Protein AF-A0AAX2QMN3-F1 (afdb_monomer)

Foldseek 3Di:
DDPVDDPVVVVVDDPVVVVVSVVVSVVVVLVVQLVVLVVVLVVCCPDPNNPPDPVVRDDSCVVSDDPPPVPPPPPDVVVVVVVVVVVVVVVD

Radius of gyration: 24.37 Å; Cα contacts (8 Å, |Δi|>4): 18; chains: 1; bounding box: 48×48×58 Å

Structure (mmCIF, N/CA/C/O backbone):
data_AF-A0AAX2QMN3-F1
#
_entry.id   AF-A0AAX2QMN3-F1
#
loop_
_atom_site.group_PDB
_atom_site.id
_atom_site.type_symbol
_atom_site.label_atom_id
_atom_site.label_alt_id
_atom_site.label_comp_id
_atom_site.label_asym_id
_atom_site.label_entity_id
_atom_site.label_seq_id
_atom_site.pdbx_PDB_ins_code
_atom_site.Cartn_x
_atom_site.Cartn_y
_atom_site.Cartn_z
_atom_site.occupancy
_atom_site.B_iso_or_equiv
_atom_site.auth_seq_id
_atom_site.auth_comp_id
_atom_site.auth_asym_id
_atom_site.auth_atom_id
_atom_site.pdbx_PDB_model_num
ATOM 1 N N . MET A 1 1 ? -11.406 -17.555 12.651 1.00 44.28 1 MET A N 1
ATOM 2 C CA . MET A 1 1 ? -11.352 -16.333 13.479 1.00 44.28 1 MET A CA 1
ATOM 3 C C . MET A 1 1 ? -9.899 -15.920 13.482 1.00 44.28 1 MET A C 1
ATOM 5 O O . MET A 1 1 ? -9.158 -16.688 14.050 1.00 44.28 1 MET A O 1
ATOM 9 N N . GLU A 1 2 ? -9.470 -14.860 12.783 1.00 51.34 2 GLU A N 1
ATOM 10 C CA . GLU A 1 2 ? -8.133 -14.267 13.003 1.00 51.34 2 GLU A CA 1
ATOM 11 C C . GLU A 1 2 ? -7.920 -13.000 12.155 1.00 51.34 2 GLU A C 1
ATOM 13 O O . GLU A 1 2 ? -7.246 -12.981 11.133 1.00 51.34 2 GLU A O 1
ATOM 18 N N . LEU A 1 3 ? -8.511 -11.895 12.611 1.00 56.34 3 LEU A N 1
ATOM 19 C CA . LEU A 1 3 ? -7.955 -10.556 12.369 1.00 56.34 3 LEU A CA 1
ATOM 20 C C . LEU A 1 3 ? -6.984 -10.157 13.505 1.00 56.34 3 LEU A C 1
ATOM 22 O O . LEU A 1 3 ? -6.643 -8.987 13.639 1.00 56.34 3 LEU A O 1
ATOM 26 N N . GLY A 1 4 ? -6.577 -11.110 14.359 1.00 61.22 4 GLY A N 1
ATOM 27 C CA . GLY A 1 4 ? -5.815 -10.845 15.587 1.00 61.22 4 GLY A CA 1
ATOM 28 C C . GLY A 1 4 ? -6.594 -10.048 16.641 1.00 61.22 4 GLY A C 1
ATOM 29 O O . GLY A 1 4 ? -5.992 -9.442 17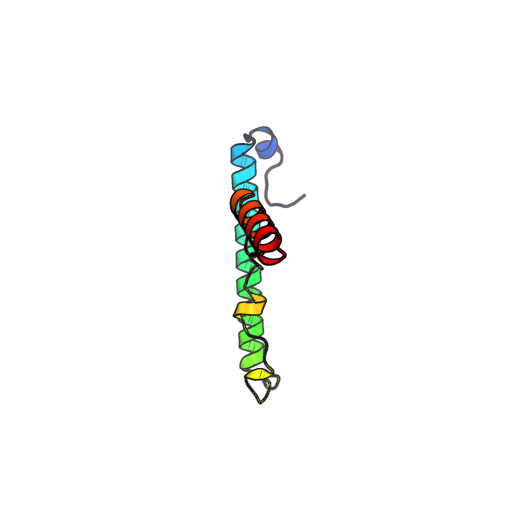.523 1.00 61.22 4 GLY A O 1
ATOM 30 N N . LEU A 1 5 ? -7.924 -9.998 16.528 1.00 63.09 5 LEU A N 1
ATOM 31 C CA . LEU A 1 5 ? -8.789 -9.276 17.454 1.00 63.09 5 LEU A CA 1
ATOM 32 C C . LEU A 1 5 ? -9.353 -10.245 18.488 1.00 63.09 5 LEU A C 1
ATOM 34 O O . LEU A 1 5 ? -9.994 -11.231 18.128 1.00 63.09 5 LEU A O 1
ATOM 38 N N . ASP A 1 6 ? -9.115 -9.928 19.757 1.00 72.81 6 ASP A N 1
ATOM 39 C CA . ASP A 1 6 ? -9.748 -10.583 20.896 1.00 72.81 6 ASP A CA 1
ATOM 40 C C . ASP A 1 6 ? -11.286 -10.434 20.798 1.00 72.81 6 ASP A C 1
ATOM 42 O O . ASP A 1 6 ? -11.786 -9.300 20.747 1.00 72.81 6 ASP A O 1
ATOM 46 N N . PRO A 1 7 ? -12.048 -11.545 20.745 1.00 71.88 7 PRO A N 1
ATOM 47 C CA . PRO A 1 7 ? -13.506 -11.521 20.659 1.00 71.88 7 PRO A CA 1
ATOM 48 C C . PRO A 1 7 ? -14.179 -10.776 21.814 1.00 71.88 7 PRO A C 1
ATOM 50 O O . PRO A 1 7 ? -15.216 -10.146 21.607 1.00 71.88 7 PRO A O 1
ATOM 53 N N . GLU A 1 8 ? -13.603 -10.800 23.019 1.00 76.56 8 GLU A N 1
ATOM 54 C CA . GLU A 1 8 ? -14.169 -10.073 24.160 1.00 76.56 8 GLU A CA 1
ATOM 55 C C . GLU A 1 8 ? -13.961 -8.566 24.039 1.00 76.56 8 GLU A C 1
ATOM 57 O O . GLU A 1 8 ? -14.809 -7.769 24.451 1.00 76.56 8 GLU A O 1
ATOM 62 N N . ARG A 1 9 ? -12.847 -8.160 23.424 1.00 74.19 9 ARG A N 1
ATOM 63 C CA . ARG A 1 9 ? -12.543 -6.757 23.157 1.00 74.19 9 ARG A CA 1
ATOM 64 C C . ARG A 1 9 ? -13.518 -6.157 22.153 1.00 74.19 9 ARG A C 1
ATOM 66 O O . ARG A 1 9 ? -13.872 -4.994 22.303 1.00 74.19 9 ARG A O 1
ATOM 73 N N . PHE A 1 10 ? -13.994 -6.936 21.178 1.00 69.94 10 PHE A N 1
ATOM 74 C CA . PHE A 1 10 ? -14.954 -6.474 20.171 1.00 69.94 10 PHE A CA 1
ATOM 75 C C . PHE A 1 10 ? -16.225 -5.884 20.798 1.00 69.94 10 PHE A C 1
ATOM 77 O O . PHE A 1 10 ? -16.619 -4.775 20.449 1.00 69.94 10 PHE A O 1
ATOM 84 N N . TRP A 1 11 ? -16.812 -6.568 21.782 1.00 78.88 11 TRP A N 1
ATOM 85 C CA . TRP A 1 11 ? -18.042 -6.118 22.444 1.00 78.88 11 TRP A CA 1
ATOM 86 C C . TRP A 1 11 ? -17.867 -4.867 23.316 1.00 78.88 11 TRP A C 1
ATOM 88 O O . TRP A 1 11 ? -18.857 -4.249 23.697 1.00 78.88 11 TRP A O 1
ATOM 98 N N . ARG A 1 12 ? -16.623 -4.479 23.629 1.00 85.69 12 ARG A N 1
ATOM 99 C CA . ARG A 1 12 ? -16.298 -3.316 24.473 1.00 85.69 12 ARG A CA 1
ATOM 100 C C . ARG A 1 12 ? -15.909 -2.070 23.675 1.00 85.69 12 ARG A C 1
ATOM 102 O O . ARG A 1 12 ? -15.695 -1.021 24.273 1.00 85.69 12 ARG A O 1
ATOM 109 N N . LEU A 1 13 ? -15.783 -2.177 22.352 1.00 85.94 13 LEU A N 1
ATOM 110 C CA . LEU A 1 13 ? -15.388 -1.060 21.496 1.00 85.94 13 LEU A CA 1
ATOM 111 C C . LEU A 1 13 ? -16.591 -0.211 21.096 1.00 85.94 13 LEU A C 1
ATOM 113 O O . LEU A 1 13 ? -17.671 -0.710 20.785 1.00 85.94 13 LEU A O 1
ATOM 117 N N . THR A 1 14 ? -16.369 1.093 21.001 1.00 91.44 14 THR A N 1
ATOM 118 C CA . THR A 1 14 ? -17.295 1.994 20.318 1.00 91.44 14 THR A CA 1
ATOM 119 C C . THR A 1 14 ? -17.180 1.835 18.800 1.00 91.44 14 THR A C 1
ATOM 121 O O . THR A 1 14 ? -16.130 1.471 18.262 1.00 91.44 14 THR A O 1
ATOM 124 N N . LEU A 1 15 ? -18.237 2.200 18.066 1.00 88.06 15 LEU A N 1
ATOM 125 C CA . LEU A 1 15 ? -18.230 2.198 16.593 1.00 88.06 15 LEU A CA 1
ATOM 126 C C . LEU A 1 15 ? -17.079 3.032 16.004 1.00 88.06 15 LEU A C 1
ATOM 128 O O . LEU A 1 15 ? -16.528 2.699 14.955 1.00 88.06 15 LEU A O 1
ATOM 132 N N . ARG A 1 16 ? -16.690 4.113 16.691 1.00 89.12 16 ARG A N 1
ATOM 133 C CA . ARG A 1 16 ? -15.573 4.970 16.283 1.00 89.12 16 ARG A CA 1
ATOM 134 C C . ARG A 1 16 ? -14.232 4.245 16.400 1.00 89.12 16 ARG A C 1
ATOM 136 O O . ARG A 1 16 ? -13.406 4.355 15.499 1.00 89.12 16 ARG A O 1
ATOM 143 N N . GLU A 1 17 ? -14.016 3.504 17.480 1.00 88.62 17 GLU A N 1
ATOM 144 C CA . GLU A 1 17 ? -12.788 2.729 17.676 1.00 88.62 17 GLU A CA 1
ATOM 145 C C . GLU A 1 17 ? -12.716 1.543 16.716 1.00 88.62 17 GLU A C 1
ATOM 147 O O . GLU A 1 17 ? -11.668 1.315 16.115 1.00 88.62 17 GLU A O 1
ATOM 152 N N . MET A 1 18 ? -13.837 0.846 16.491 1.00 87.50 18 MET A N 1
ATOM 153 C CA . MET A 1 18 ? -13.914 -0.204 15.469 1.00 87.50 18 MET A CA 1
ATOM 154 C C . MET A 1 18 ? -13.530 0.334 14.091 1.00 87.50 18 MET A C 1
ATOM 156 O O . MET A 1 18 ? -12.728 -0.286 13.392 1.00 87.50 18 MET A O 1
ATOM 160 N N . LYS A 1 19 ? -14.045 1.514 13.722 1.00 89.38 19 LYS A N 1
ATOM 161 C CA . LYS A 1 19 ? -13.671 2.182 12.474 1.00 89.38 19 LYS A CA 1
ATOM 162 C C . LYS A 1 19 ? -12.160 2.404 12.394 1.00 89.38 19 LYS A C 1
ATOM 164 O O . LYS A 1 19 ? -11.560 2.030 11.395 1.00 89.38 19 LYS A O 1
ATOM 169 N N . PHE A 1 20 ? -11.535 2.953 13.436 1.00 92.25 20 PHE A N 1
ATOM 170 C CA . PHE A 1 20 ? -10.086 3.182 13.430 1.00 92.25 20 PHE A CA 1
ATOM 171 C C . PHE A 1 20 ? -9.273 1.892 13.296 1.00 92.25 20 PHE A C 1
ATOM 173 O O . PHE A 1 20 ? -8.264 1.878 12.592 1.00 92.25 20 PHE A O 1
ATOM 180 N N . ILE A 1 21 ? -9.712 0.805 13.932 1.00 88.75 21 ILE A N 1
ATOM 181 C CA . ILE A 1 21 ? -9.058 -0.503 13.812 1.00 88.75 21 ILE A CA 1
ATOM 182 C C . ILE A 1 21 ? -9.156 -1.021 12.377 1.00 88.75 21 ILE A C 1
ATOM 184 O O . ILE A 1 21 ? -8.146 -1.434 11.807 1.00 88.75 21 ILE A O 1
ATOM 188 N N . ILE A 1 22 ? -10.350 -0.975 11.780 1.00 88.50 22 ILE A N 1
ATOM 189 C CA . ILE A 1 22 ? -10.568 -1.416 10.397 1.00 88.50 22 ILE A CA 1
ATOM 190 C C . ILE A 1 22 ? -9.754 -0.549 9.432 1.00 88.50 22 ILE A C 1
ATOM 192 O O . ILE A 1 22 ? -9.033 -1.091 8.596 1.00 88.50 22 ILE A O 1
ATOM 196 N N . ASP A 1 23 ? -9.802 0.775 9.580 1.00 90.69 23 ASP A N 1
ATOM 197 C CA . ASP A 1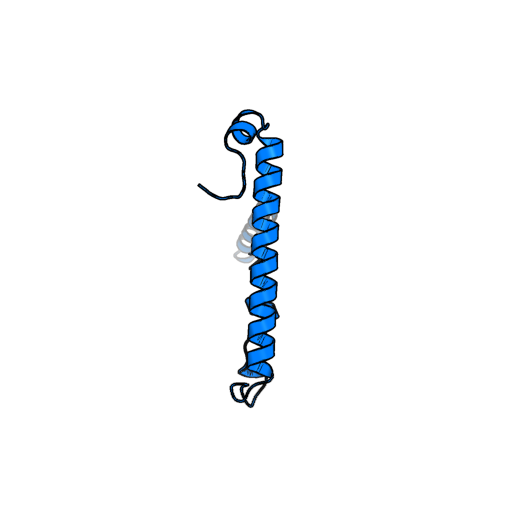 23 ? -9.038 1.714 8.754 1.00 90.69 23 ASP A CA 1
ATOM 198 C C . ASP A 1 23 ? -7.530 1.432 8.857 1.00 90.69 23 ASP A C 1
ATOM 200 O O . ASP A 1 23 ? -6.829 1.389 7.843 1.00 90.69 23 ASP A O 1
ATOM 204 N N . GLY A 1 24 ? -7.033 1.159 10.067 1.00 92.56 24 GLY A N 1
ATOM 205 C CA . GLY A 1 24 ? -5.647 0.765 10.311 1.00 92.56 24 GLY A CA 1
ATOM 206 C C . GLY A 1 24 ? -5.277 -0.566 9.650 1.00 92.56 24 GLY A C 1
ATOM 207 O O . GLY A 1 24 ? -4.237 -0.663 8.996 1.00 92.56 24 GLY A O 1
ATOM 208 N N . ALA A 1 25 ? -6.136 -1.584 9.758 1.00 90.94 25 ALA A N 1
ATOM 209 C CA . ALA A 1 25 ? -5.925 -2.885 9.125 1.00 90.94 25 ALA A CA 1
ATOM 210 C C . ALA A 1 25 ? -5.909 -2.774 7.592 1.00 90.94 25 ALA A C 1
ATOM 212 O O . ALA A 1 25 ? -5.015 -3.310 6.934 1.00 90.94 25 ALA A O 1
ATOM 213 N N . VAL A 1 26 ? -6.841 -2.011 7.019 1.00 91.94 26 VAL A N 1
ATOM 214 C CA . VAL A 1 26 ? -6.889 -1.727 5.579 1.00 91.94 26 VAL A CA 1
ATOM 215 C C . VAL A 1 26 ? -5.638 -0.971 5.135 1.00 91.94 26 VAL A C 1
ATOM 217 O O . VAL A 1 26 ? -5.036 -1.330 4.121 1.00 91.94 26 VAL A O 1
ATOM 220 N N . ALA A 1 27 ? -5.205 0.045 5.885 1.00 90.81 27 ALA A N 1
ATOM 221 C CA . ALA A 1 27 ? -3.989 0.794 5.580 1.00 90.81 27 ALA A CA 1
ATOM 222 C C . ALA A 1 27 ? -2.742 -0.104 5.605 1.00 90.81 27 ALA A C 1
ATOM 224 O O . ALA A 1 27 ? -1.908 -0.022 4.698 1.00 90.81 27 ALA A O 1
ATOM 225 N N . LYS A 1 28 ? -2.644 -1.008 6.588 1.00 91.88 28 LYS A N 1
ATOM 226 C CA . LYS A 1 28 ? -1.569 -2.004 6.675 1.00 91.88 28 LYS A CA 1
ATOM 227 C C . LYS A 1 28 ? -1.55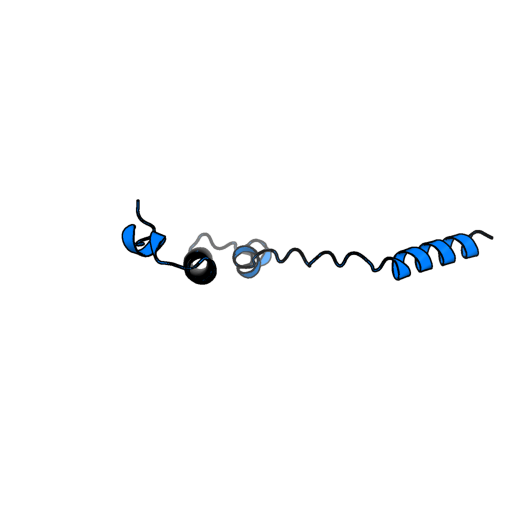9 -2.926 5.452 1.00 91.88 28 LYS A C 1
ATOM 229 O O . LYS A 1 28 ? -0.527 -3.038 4.794 1.00 91.88 28 LYS A O 1
ATOM 234 N N . LEU A 1 29 ? -2.703 -3.510 5.092 1.00 91.00 29 LEU A N 1
ATOM 235 C CA . LEU A 1 29 ? -2.822 -4.386 3.918 1.00 91.00 29 LEU A CA 1
ATOM 236 C C . LEU A 1 29 ? -2.474 -3.656 2.613 1.00 91.00 29 LEU A C 1
ATOM 238 O O . LEU A 1 29 ? -1.775 -4.200 1.756 1.00 91.00 29 LEU A O 1
ATOM 242 N N . LYS A 1 30 ? -2.913 -2.400 2.465 1.00 90.75 30 LYS A N 1
ATOM 243 C CA . LYS A 1 30 ? -2.546 -1.553 1.322 1.00 90.75 30 LYS A CA 1
ATOM 244 C C . LYS A 1 30 ? -1.038 -1.333 1.249 1.00 90.75 30 LYS A C 1
ATOM 246 O O . LYS A 1 30 ? -0.470 -1.445 0.163 1.00 90.75 30 LYS A O 1
ATOM 251 N N . ARG A 1 31 ? -0.386 -1.044 2.380 1.00 92.88 31 ARG A N 1
ATOM 252 C CA . ARG A 1 31 ? 1.070 -0.866 2.448 1.00 92.88 31 ARG A CA 1
ATOM 253 C C . ARG A 1 31 ? 1.805 -2.139 2.027 1.00 92.88 31 ARG A C 1
ATOM 255 O O . ARG A 1 31 ? 2.617 -2.079 1.110 1.00 92.88 31 ARG A O 1
ATOM 262 N N . GLU A 1 32 ? 1.457 -3.284 2.612 1.00 94.00 32 GLU A N 1
ATOM 263 C CA . GLU A 1 32 ? 2.077 -4.580 2.293 1.00 94.00 32 GLU A CA 1
ATOM 264 C C . GLU A 1 32 ? 1.915 -4.947 0.812 1.00 94.00 32 GLU A C 1
ATOM 266 O O . GLU A 1 32 ? 2.856 -5.404 0.162 1.00 94.00 32 GLU A O 1
ATOM 271 N N . ARG A 1 33 ? 0.734 -4.694 0.234 1.00 92.50 33 ARG A N 1
ATOM 272 C CA . ARG A 1 33 ? 0.507 -4.884 -1.203 1.00 92.50 33 ARG A CA 1
ATOM 273 C C . ARG A 1 33 ? 1.443 -4.011 -2.042 1.00 92.50 33 ARG A C 1
ATOM 275 O O . ARG A 1 33 ? 2.016 -4.511 -3.009 1.00 92.50 33 ARG A O 1
ATOM 282 N N . ARG A 1 34 ? 1.605 -2.728 -1.698 1.00 92.12 34 ARG A N 1
ATOM 283 C CA . ARG A 1 34 ? 2.508 -1.813 -2.423 1.00 92.12 34 ARG A CA 1
ATOM 284 C C . ARG A 1 34 ? 3.963 -2.258 -2.323 1.00 92.12 34 ARG A C 1
ATOM 286 O O . ARG A 1 34 ? 4.656 -2.239 -3.336 1.00 92.12 34 ARG A O 1
ATOM 293 N N . GLU A 1 35 ? 4.405 -2.692 -1.146 1.00 94.19 35 GLU A N 1
ATOM 294 C CA . GLU A 1 35 ? 5.756 -3.228 -0.933 1.00 94.19 35 GLU A CA 1
ATOM 295 C C . GLU A 1 35 ? 6.011 -4.448 -1.830 1.00 94.19 35 GLU A C 1
ATOM 297 O O . GLU A 1 35 ? 6.992 -4.471 -2.572 1.00 94.19 35 GLU A O 1
ATOM 302 N N . ARG A 1 36 ? 5.082 -5.415 -1.859 1.00 93.31 36 ARG A N 1
ATOM 303 C CA . ARG A 1 36 ? 5.192 -6.619 -2.706 1.00 93.31 36 ARG A CA 1
ATOM 304 C C . ARG A 1 36 ? 5.219 -6.294 -4.199 1.00 93.31 36 ARG A C 1
ATOM 306 O O . ARG A 1 36 ? 6.045 -6.843 -4.921 1.00 93.31 36 ARG A O 1
ATOM 313 N N . ILE A 1 37 ? 4.348 -5.394 -4.663 1.00 92.00 37 ILE A N 1
ATOM 314 C CA . ILE A 1 37 ? 4.326 -4.946 -6.067 1.00 92.00 37 ILE A CA 1
ATOM 315 C C . ILE A 1 37 ? 5.643 -4.259 -6.429 1.00 92.00 37 ILE A C 1
ATOM 317 O O . ILE A 1 37 ? 6.211 -4.540 -7.479 1.00 92.00 37 ILE A O 1
ATOM 321 N N . THR A 1 38 ? 6.141 -3.384 -5.555 1.00 90.31 38 THR A N 1
ATOM 322 C CA . THR A 1 38 ? 7.406 -2.668 -5.766 1.00 90.31 38 THR A CA 1
ATOM 323 C C . THR A 1 38 ? 8.574 -3.638 -5.860 1.00 90.31 38 THR A C 1
ATOM 325 O O . THR A 1 38 ? 9.403 -3.511 -6.760 1.00 90.31 38 THR A O 1
ATOM 328 N N . LEU A 1 39 ? 8.630 -4.628 -4.968 1.00 92.25 39 LEU A N 1
ATOM 329 C CA . LEU A 1 39 ? 9.653 -5.665 -5.001 1.00 92.25 39 LEU A CA 1
ATOM 330 C C . LEU A 1 39 ? 9.586 -6.453 -6.313 1.00 92.25 39 LEU A C 1
ATOM 332 O O . LEU A 1 39 ? 10.570 -6.488 -7.045 1.00 92.25 39 LEU A O 1
ATOM 336 N N . ALA A 1 40 ? 8.414 -6.999 -6.651 1.00 89.12 40 ALA A N 1
ATOM 337 C CA . ALA A 1 40 ? 8.212 -7.782 -7.869 1.00 89.12 40 ALA A CA 1
ATOM 338 C C . ALA A 1 40 ? 8.567 -6.991 -9.136 1.00 89.12 40 ALA A C 1
ATOM 340 O O . ALA A 1 40 ? 9.216 -7.518 -10.037 1.00 89.12 40 ALA A O 1
ATOM 341 N N . TRP A 1 41 ? 8.191 -5.712 -9.190 1.00 89.44 41 TRP A N 1
ATOM 342 C CA . TRP A 1 41 ? 8.512 -4.829 -10.306 1.00 89.44 41 TRP A CA 1
ATOM 343 C C . TRP A 1 41 ? 10.019 -4.601 -10.450 1.00 89.44 41 TRP A C 1
ATOM 345 O O . TRP A 1 41 ? 10.553 -4.701 -11.553 1.00 89.44 41 TRP A O 1
ATOM 355 N N . ASN A 1 42 ? 10.727 -4.339 -9.346 1.00 87.69 42 ASN A N 1
ATOM 356 C CA . ASN A 1 42 ? 12.182 -4.182 -9.376 1.00 87.69 42 ASN A CA 1
ATOM 357 C C . ASN A 1 42 ? 12.881 -5.489 -9.767 1.00 87.69 42 ASN A C 1
ATOM 359 O O . ASN A 1 42 ? 13.795 -5.463 -10.586 1.00 87.69 42 ASN A O 1
ATOM 363 N N . THR A 1 43 ? 12.423 -6.634 -9.256 1.00 87.06 43 THR A N 1
ATOM 364 C CA . THR A 1 43 ? 12.942 -7.947 -9.659 1.00 87.06 43 THR A CA 1
ATOM 365 C C . THR A 1 43 ? 12.724 -8.197 -11.152 1.00 87.06 43 THR A C 1
ATOM 367 O O . THR A 1 43 ? 13.655 -8.597 -11.846 1.00 87.06 43 THR A O 1
ATOM 370 N N . ALA A 1 44 ? 11.538 -7.901 -11.686 1.00 85.38 44 ALA A N 1
ATOM 371 C CA . ALA A 1 44 ? 11.261 -8.033 -13.116 1.00 85.38 44 ALA A C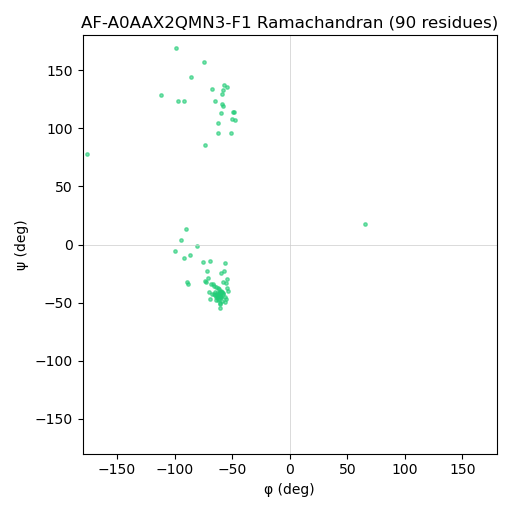A 1
ATOM 372 C C . ALA A 1 44 ? 12.146 -7.107 -13.968 1.00 85.38 44 ALA A C 1
ATOM 374 O O . ALA A 1 44 ? 12.626 -7.517 -15.018 1.00 85.38 44 ALA A O 1
ATOM 375 N N . LYS A 1 45 ? 12.422 -5.885 -13.492 1.00 82.50 45 LYS A N 1
ATOM 376 C CA . LYS A 1 45 ? 13.308 -4.927 -14.171 1.00 82.50 45 LYS A CA 1
ATOM 377 C C . LYS A 1 45 ? 14.778 -5.359 -14.185 1.00 82.50 45 LYS A C 1
ATOM 379 O O . LYS A 1 45 ? 15.497 -5.020 -15.118 1.00 82.50 45 LYS A O 1
ATOM 384 N N . LEU A 1 46 ? 15.240 -6.029 -13.131 1.00 83.19 46 LEU A N 1
ATOM 385 C CA . LEU A 1 46 ? 16.644 -6.425 -12.963 1.00 83.19 46 LEU A CA 1
ATOM 386 C C . LEU A 1 46 ? 16.955 -7.822 -13.520 1.00 83.19 46 LEU A C 1
ATOM 388 O O . LEU A 1 46 ? 18.122 -8.189 -13.620 1.00 83.19 46 LEU A O 1
ATOM 392 N N . THR A 1 47 ? 15.937 -8.609 -13.864 1.00 79.50 47 THR A N 1
ATOM 393 C CA . THR A 1 47 ? 16.096 -9.960 -14.420 1.00 79.50 47 THR A CA 1
ATOM 394 C C . THR A 1 47 ? 15.970 -9.958 -15.945 1.00 79.50 47 THR A C 1
ATOM 396 O O . THR A 1 47 ? 15.543 -8.980 -16.552 1.00 79.50 47 THR A O 1
ATOM 399 N N . VAL A 1 48 ? 16.323 -11.082 -16.581 1.00 60.97 48 VAL A N 1
ATOM 400 C CA . VAL A 1 48 ? 16.297 -11.291 -18.048 1.00 60.97 48 VAL A CA 1
ATOM 401 C C . VAL A 1 48 ? 14.910 -11.043 -18.678 1.00 60.97 48 VAL A C 1
ATOM 403 O O . VAL A 1 48 ? 14.802 -10.851 -19.884 1.00 60.97 48 VAL A O 1
ATOM 406 N N . TYR A 1 49 ? 13.850 -10.998 -17.866 1.00 61.12 49 TYR A N 1
ATOM 407 C CA . TYR A 1 49 ? 12.476 -10.709 -18.286 1.00 61.12 49 TYR A CA 1
ATOM 408 C C . TYR A 1 49 ? 12.173 -9.214 -18.471 1.00 61.12 49 TYR A C 1
ATOM 410 O O . TYR A 1 49 ? 11.050 -8.865 -18.840 1.00 61.12 49 TYR A O 1
ATOM 418 N N . ALA A 1 50 ? 13.138 -8.324 -18.220 1.00 65.19 50 ALA A N 1
ATOM 419 C CA . ALA A 1 50 ? 12.972 -6.903 -18.477 1.00 65.19 50 ALA A CA 1
ATOM 420 C C . ALA A 1 50 ? 12.804 -6.656 -19.990 1.00 65.19 50 ALA A C 1
ATOM 422 O O . ALA A 1 50 ? 13.678 -7.036 -20.775 1.00 65.19 50 ALA A O 1
ATOM 423 N N . PRO A 1 51 ? 11.710 -6.010 -20.436 1.00 67.00 51 PRO A N 1
ATOM 424 C CA . PRO A 1 51 ? 11.536 -5.666 -21.839 1.00 67.00 51 PRO A CA 1
ATOM 425 C C . PRO A 1 51 ? 12.707 -4.810 -22.327 1.00 67.00 51 PRO A C 1
ATOM 427 O O . PRO A 1 51 ? 13.116 -3.867 -21.650 1.00 67.00 51 PRO A O 1
ATOM 430 N N . GLN A 1 52 ? 13.224 -5.097 -23.525 1.00 72.31 52 GLN A N 1
ATOM 431 C CA . GLN A 1 52 ? 14.360 -4.355 -24.094 1.00 72.31 52 GLN A CA 1
ATOM 432 C C . GLN A 1 52 ? 14.065 -2.857 -24.273 1.00 72.31 52 GLN A C 1
ATOM 434 O O . GLN A 1 52 ? 14.979 -2.034 -24.295 1.00 72.31 52 GLN A O 1
ATOM 439 N N . LYS A 1 53 ? 12.784 -2.486 -24.394 1.00 70.38 53 LYS A N 1
ATOM 440 C CA . LYS A 1 53 ? 12.328 -1.100 -24.483 1.00 70.38 53 LYS A CA 1
ATOM 441 C C . LYS A 1 53 ? 11.559 -0.734 -23.222 1.00 70.38 53 LYS A C 1
ATOM 443 O O . LYS A 1 53 ? 10.576 -1.375 -22.866 1.00 70.38 53 LYS A O 1
ATOM 448 N N . SER A 1 54 ? 11.937 0.385 -22.608 1.00 67.94 54 SER A N 1
ATOM 449 C CA . SER A 1 54 ? 11.278 0.924 -21.409 1.00 67.94 54 SER A CA 1
ATOM 450 C C . SER A 1 54 ? 9.778 1.197 -21.585 1.00 67.94 54 SER A C 1
ATOM 452 O O . SER A 1 54 ? 9.049 1.235 -20.599 1.00 67.94 54 SER A O 1
ATOM 454 N N . ARG A 1 55 ? 9.312 1.380 -22.829 1.00 70.25 55 ARG A N 1
ATOM 455 C CA . A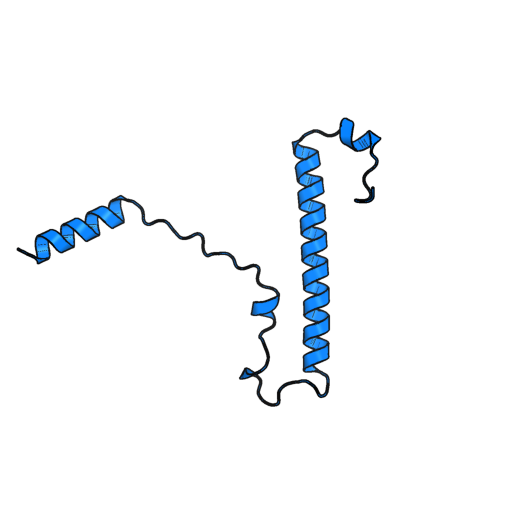RG A 1 55 ? 7.899 1.597 -23.179 1.00 70.25 55 ARG A CA 1
ATOM 456 C C . ARG A 1 55 ? 7.023 0.357 -23.014 1.00 70.25 55 ARG A C 1
ATOM 458 O O . ARG A 1 55 ? 5.841 0.516 -22.731 1.00 70.25 55 ARG A O 1
ATOM 465 N N . ASP A 1 56 ? 7.598 -0.831 -23.165 1.00 73.38 56 ASP A N 1
ATOM 466 C CA . ASP A 1 56 ? 6.866 -2.100 -23.080 1.00 73.38 56 ASP A CA 1
ATOM 467 C C . ASP A 1 56 ? 6.772 -2.593 -21.626 1.00 73.38 56 ASP A C 1
ATOM 469 O O . ASP A 1 56 ? 6.039 -3.530 -21.312 1.00 73.38 56 ASP A O 1
ATOM 473 N N . PHE A 1 57 ? 7.501 -1.941 -20.714 1.00 83.00 57 PHE A N 1
ATOM 474 C CA . PHE A 1 57 ? 7.461 -2.234 -19.293 1.00 83.00 57 PHE A CA 1
ATOM 475 C C . PHE A 1 57 ? 6.422 -1.363 -18.588 1.00 83.00 57 PHE A C 1
ATOM 477 O O . PHE A 1 57 ? 6.465 -0.131 -18.634 1.00 83.00 57 PHE A O 1
ATOM 484 N N . VAL A 1 58 ? 5.479 -2.014 -17.906 1.00 84.12 58 VAL A N 1
ATOM 485 C CA . VAL A 1 58 ? 4.409 -1.334 -17.171 1.00 84.12 58 VAL A CA 1
ATOM 486 C C . VAL A 1 58 ? 5.021 -0.404 -16.128 1.00 84.12 58 VAL A C 1
ATOM 488 O O . VAL A 1 58 ? 5.875 -0.812 -15.345 1.00 84.12 58 VAL A O 1
ATOM 491 N N . LYS A 1 59 ? 4.591 0.860 -16.088 1.00 83.94 59 LYS A N 1
ATOM 492 C CA . LYS A 1 59 ? 5.099 1.827 -15.107 1.00 83.94 59 LYS A CA 1
ATOM 493 C C . LYS A 1 59 ? 4.657 1.434 -13.699 1.00 83.94 59 LYS A C 1
ATOM 495 O O . LYS A 1 59 ? 3.470 1.201 -13.477 1.00 83.94 59 LYS A O 1
ATOM 500 N N . LEU A 1 60 ? 5.577 1.455 -12.736 1.00 83.62 60 LEU A N 1
ATOM 501 C CA . LEU A 1 60 ? 5.277 1.148 -11.333 1.00 83.62 60 LEU A CA 1
ATOM 502 C C . LEU A 1 60 ? 4.127 2.001 -10.774 1.00 83.62 60 LEU A C 1
ATOM 504 O O . LEU A 1 60 ? 3.248 1.488 -10.086 1.00 83.62 60 LEU A O 1
ATOM 508 N N . GLU A 1 61 ? 4.091 3.285 -11.132 1.00 82.44 61 GLU A N 1
ATOM 509 C CA . GLU A 1 61 ? 3.020 4.210 -10.745 1.00 82.44 61 GLU A CA 1
ATOM 510 C C . GLU A 1 61 ? 1.636 3.691 -11.138 1.00 82.44 61 GLU A C 1
ATOM 512 O O . GLU A 1 61 ? 0.702 3.819 -10.360 1.00 82.44 61 GLU A O 1
ATOM 517 N N . SER A 1 62 ? 1.504 3.034 -12.292 1.00 82.62 62 SER A N 1
ATOM 518 C CA . SER A 1 62 ? 0.221 2.482 -12.743 1.00 82.62 62 SER A CA 1
ATOM 519 C C . SER A 1 62 ? -0.234 1.257 -11.938 1.00 82.62 62 SER A C 1
ATOM 521 O O . SER A 1 62 ? -1.426 0.975 -11.876 1.00 82.62 62 SER A O 1
ATOM 523 N N . LEU A 1 63 ? 0.702 0.549 -11.296 1.00 83.56 63 LEU A N 1
ATOM 524 C CA . LEU A 1 63 ? 0.432 -0.629 -10.464 1.00 83.56 63 LEU A CA 1
ATOM 525 C C . LEU A 1 63 ? 0.159 -0.256 -9.000 1.00 83.56 63 LEU A C 1
ATOM 527 O O . LEU A 1 63 ? -0.605 -0.939 -8.314 1.00 83.56 63 LEU A O 1
ATOM 531 N N . ILE A 1 64 ? 0.803 0.810 -8.515 1.00 84.44 64 ILE A N 1
ATOM 532 C CA . ILE A 1 64 ? 0.682 1.299 -7.135 1.00 84.44 64 ILE A CA 1
ATOM 533 C C . ILE A 1 64 ? -0.467 2.292 -6.983 1.00 84.44 64 ILE A C 1
ATOM 5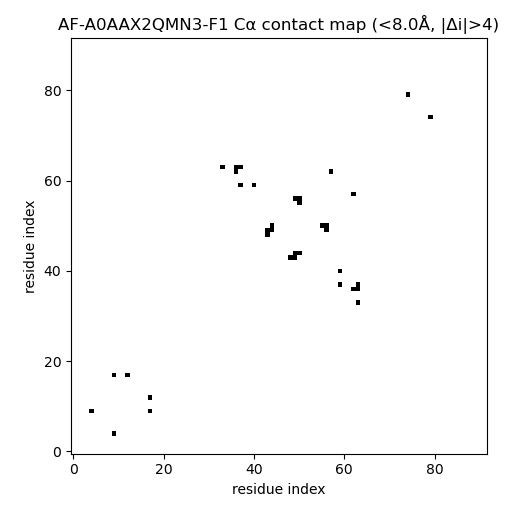35 O O . ILE A 1 64 ? -1.080 2.339 -5.911 1.00 84.44 64 ILE A O 1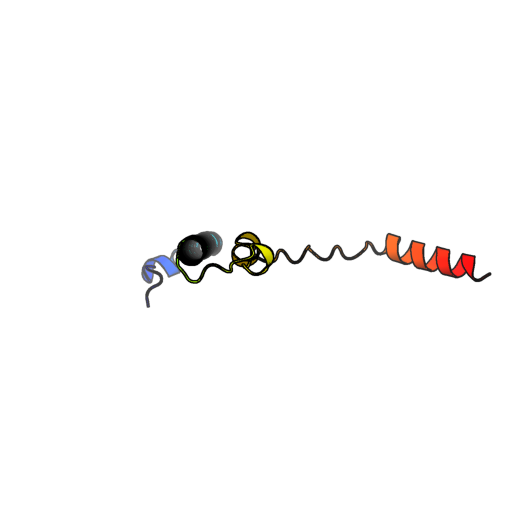
ATOM 539 N N . ALA A 1 65 ? -0.745 3.097 -8.013 1.00 78.31 65 ALA A N 1
ATOM 540 C CA . ALA A 1 65 ? -1.807 4.082 -7.957 1.00 78.31 65 ALA A CA 1
ATOM 541 C C . ALA A 1 65 ? -3.136 3.372 -7.696 1.00 78.31 65 ALA A C 1
ATOM 543 O O . ALA A 1 65 ? -3.666 2.638 -8.529 1.00 78.31 65 ALA A O 1
ATOM 544 N N . GLU A 1 66 ? -3.709 3.631 -6.522 1.00 69.56 66 GLU A N 1
ATOM 545 C CA . GLU A 1 66 ? -5.150 3.528 -6.387 1.00 69.56 66 GLU A CA 1
ATOM 546 C C . GLU A 1 66 ? -5.704 4.497 -7.421 1.00 69.56 66 GLU A C 1
ATOM 548 O O . GLU A 1 66 ? -5.365 5.683 -7.375 1.00 69.56 66 GLU A O 1
ATOM 553 N N . LYS A 1 67 ? -6.485 3.988 -8.384 1.00 61.00 67 LYS A N 1
ATOM 554 C CA . LYS A 1 67 ? -7.330 4.832 -9.224 1.00 61.00 67 LYS A CA 1
ATOM 555 C C . LYS A 1 67 ? -8.120 5.701 -8.251 1.00 61.00 67 LYS A C 1
ATOM 557 O O . LYS A 1 67 ? -9.140 5.286 -7.712 1.00 61.00 67 LYS A O 1
ATOM 562 N N . ARG A 1 68 ? -7.628 6.913 -7.997 1.00 55.28 68 ARG A N 1
ATOM 563 C CA . ARG A 1 68 ? -8.500 8.024 -7.693 1.00 55.28 68 ARG A CA 1
ATOM 564 C C . ARG A 1 68 ? -9.283 8.127 -8.980 1.00 55.28 68 ARG A C 1
ATOM 566 O O . ARG A 1 68 ? -8.772 8.663 -9.959 1.00 55.28 68 ARG A O 1
ATOM 573 N N . GLU A 1 69 ? -10.462 7.512 -9.017 1.00 56.56 69 GLU A N 1
ATOM 574 C CA . GLU A 1 69 ? -11.502 8.069 -9.861 1.00 56.56 69 GLU A CA 1
ATOM 575 C C . GLU A 1 69 ? -11.468 9.545 -9.502 1.00 56.56 69 GLU A C 1
ATOM 577 O O . GLU A 1 69 ? -11.684 9.906 -8.340 1.00 56.56 69 GLU A O 1
ATOM 582 N N . ALA A 1 70 ? -10.950 10.361 -10.427 1.00 59.75 70 ALA A N 1
ATOM 583 C CA . ALA A 1 70 ? -11.009 11.797 -10.280 1.00 59.75 70 ALA A CA 1
ATOM 584 C C . ALA A 1 70 ? -12.466 12.028 -9.933 1.00 59.75 70 ALA A C 1
ATOM 586 O O . ALA A 1 70 ? -13.308 11.595 -10.717 1.00 59.75 70 ALA A O 1
ATOM 587 N N . ALA A 1 71 ? -12.738 12.501 -8.710 1.00 58.44 71 ALA A N 1
ATOM 588 C CA . ALA A 1 71 ? -14.099 12.652 -8.233 1.00 58.44 71 ALA A CA 1
ATOM 589 C C . ALA A 1 71 ? -14.799 13.413 -9.338 1.00 58.44 71 ALA A C 1
ATOM 591 O O . ALA A 1 71 ? -14.403 14.549 -9.603 1.00 58.44 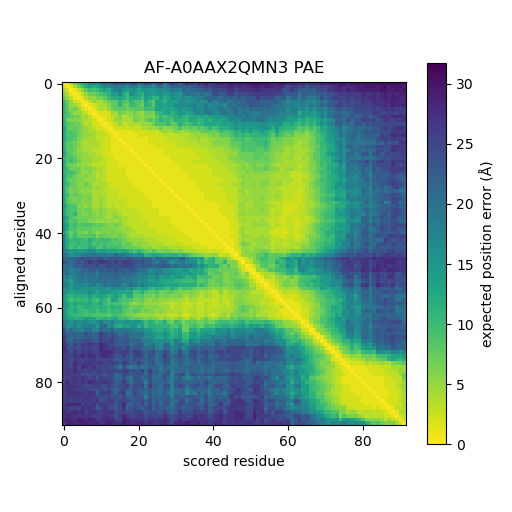71 ALA A O 1
ATOM 592 N N . ASP A 1 72 ? -15.670 12.717 -10.071 1.00 58.72 72 ASP A N 1
ATOM 593 C CA . ASP A 1 72 ? -16.182 13.219 -11.329 1.00 58.72 72 ASP A CA 1
ATOM 594 C C . ASP A 1 72 ? -16.911 14.480 -10.911 1.00 58.72 72 ASP A C 1
ATOM 596 O O . ASP A 1 72 ? -17.883 14.406 -10.147 1.00 58.72 72 ASP A O 1
ATOM 600 N N . ALA A 1 73 ? -16.302 15.633 -11.193 1.00 65.25 73 ALA A N 1
ATOM 601 C CA . ALA A 1 73 ? -16.697 16.884 -10.585 1.00 65.25 73 ALA A CA 1
ATOM 602 C C . ALA A 1 73 ? -18.003 17.223 -11.270 1.00 65.25 73 ALA A C 1
ATOM 604 O O . ALA A 1 73 ? -18.000 17.873 -12.315 1.00 65.25 73 ALA A O 1
ATOM 605 N N . ARG A 1 74 ? -19.105 16.670 -10.740 1.00 70.94 74 ARG A N 1
ATOM 606 C CA . ARG A 1 74 ? -20.437 16.806 -11.309 1.00 70.94 74 ARG A CA 1
ATOM 607 C C . ARG A 1 74 ? -20.600 18.295 -11.553 1.00 70.94 74 ARG A C 1
ATOM 609 O O . ARG A 1 74 ? -20.529 19.058 -10.582 1.00 70.94 74 ARG A O 1
ATOM 616 N N . PRO A 1 75 ? -20.699 18.724 -12.821 1.00 77.75 75 PRO A N 1
ATOM 617 C CA . PRO A 1 75 ? -20.653 20.136 -13.124 1.00 77.75 75 PRO A CA 1
ATOM 618 C C . PRO A 1 75 ? -21.779 20.798 -12.346 1.00 77.75 75 PRO A C 1
ATOM 620 O O . PRO A 1 75 ? -22.904 20.292 -12.309 1.00 77.75 75 PRO A O 1
ATOM 623 N N . HIS A 1 76 ? -21.462 21.900 -11.670 1.00 82.75 76 HIS A N 1
ATOM 624 C CA . HIS A 1 76 ? -22.472 22.628 -10.924 1.00 82.75 76 HIS A CA 1
ATOM 625 C C . HIS A 1 76 ? -23.623 22.967 -11.880 1.00 82.75 76 HIS A C 1
ATOM 627 O O . HIS A 1 76 ? -23.387 23.378 -13.017 1.00 82.75 76 HIS A O 1
ATOM 633 N N . TRP A 1 77 ? -24.870 22.774 -11.450 1.00 84.50 77 TRP A N 1
ATOM 634 C CA . TRP A 1 77 ? -26.044 22.903 -12.323 1.00 84.50 77 TRP A CA 1
ATOM 635 C C . TRP A 1 77 ? -26.104 24.262 -13.042 1.00 84.50 77 TRP A C 1
ATOM 637 O O . TRP A 1 77 ? -26.556 24.335 -14.181 1.00 84.50 77 TRP A O 1
ATOM 647 N N . LYS A 1 78 ? -25.565 25.324 -12.424 1.00 88.44 78 LYS A N 1
ATOM 648 C CA . LYS A 1 78 ? -25.419 26.651 -13.043 1.00 88.44 78 LYS A CA 1
ATOM 649 C C . LYS A 1 78 ? -24.545 26.621 -14.299 1.00 88.44 78 LYS A C 1
ATOM 651 O O . LYS A 1 78 ? -24.884 27.247 -15.295 1.00 88.44 78 LYS A O 1
ATOM 656 N N . THR A 1 79 ? -23.447 25.869 -14.273 1.00 87.06 79 THR A N 1
ATOM 657 C CA . THR A 1 79 ? -22.545 25.684 -15.418 1.00 87.06 79 THR A CA 1
ATOM 658 C C . THR A 1 79 ? -23.237 24.929 -16.551 1.00 87.06 79 THR A C 1
ATOM 660 O O . THR A 1 79 ? -23.016 25.234 -17.721 1.00 87.06 79 THR A O 1
ATOM 663 N N . VAL A 1 80 ? -24.100 23.965 -16.218 1.00 88.00 80 VAL A N 1
ATOM 664 C CA . VAL A 1 80 ? -24.901 23.228 -17.207 1.00 88.00 80 VAL A CA 1
ATOM 665 C C . VAL A 1 80 ? -25.966 24.140 -17.825 1.00 88.00 80 VAL A C 1
ATOM 667 O O . VAL A 1 80 ? -26.068 24.208 -19.047 1.00 88.00 80 VAL A O 1
ATOM 670 N N . LEU A 1 81 ? -26.696 24.903 -17.005 1.00 90.56 81 LEU A N 1
ATOM 671 C CA . LEU A 1 81 ? -27.711 25.851 -17.470 1.00 90.56 81 LEU A CA 1
ATOM 672 C C . LEU A 1 81 ? -27.118 26.923 -18.394 1.00 90.56 81 LEU A C 1
ATOM 674 O O . LEU A 1 81 ? -27.666 27.173 -19.464 1.00 90.56 81 LEU A O 1
ATOM 678 N N . ALA A 1 82 ? -25.975 27.505 -18.021 1.00 90.38 82 ALA A N 1
ATOM 679 C CA . ALA A 1 82 ? -25.296 28.517 -18.828 1.00 90.38 82 ALA A CA 1
ATOM 680 C C . ALA A 1 82 ? -24.901 27.985 -20.217 1.00 90.38 82 ALA A C 1
ATOM 682 O O . ALA A 1 82 ? -25.081 28.676 -21.217 1.00 90.38 82 ALA A O 1
ATOM 683 N N . LYS A 1 83 ? -24.426 26.732 -20.304 1.00 89.44 83 LYS A N 1
ATOM 684 C CA . LYS A 1 83 ? -24.129 26.084 -21.594 1.00 89.44 83 LYS A CA 1
ATOM 685 C C . LYS A 1 83 ? -25.378 25.927 -22.460 1.00 89.44 83 LYS A C 1
ATOM 687 O O . LYS A 1 83 ? -25.325 26.196 -23.657 1.00 89.44 83 LYS A O 1
ATOM 692 N N . VAL A 1 84 ? -26.496 25.509 -21.865 1.00 91.12 84 VAL A N 1
ATOM 693 C CA . VAL A 1 84 ? -27.769 25.334 -22.583 1.00 91.12 84 VAL A CA 1
ATOM 694 C C . VAL A 1 84 ? -28.311 26.675 -23.076 1.00 91.12 84 VAL A C 1
ATOM 696 O O . VAL A 1 84 ? -28.739 26.774 -24.223 1.00 91.12 84 VAL A O 1
ATOM 699 N N . GLN A 1 85 ? -28.246 27.719 -22.246 1.00 90.12 85 GLN A N 1
ATOM 700 C CA . GLN A 1 85 ? -28.658 29.069 -22.632 1.00 90.12 85 GLN A CA 1
ATOM 701 C C . GLN A 1 85 ? -27.812 29.607 -23.789 1.00 90.12 85 GLN A C 1
ATOM 703 O O . GLN A 1 85 ? -28.379 30.072 -24.772 1.00 90.12 85 GLN A O 1
ATOM 708 N N . ALA A 1 86 ? -26.485 29.467 -23.717 1.00 87.38 86 ALA A N 1
ATOM 709 C CA . ALA A 1 86 ? -25.579 29.886 -24.785 1.00 87.38 86 ALA A CA 1
ATOM 710 C C . ALA A 1 86 ? -25.864 29.162 -26.114 1.00 87.38 86 ALA A C 1
ATOM 712 O O . ALA A 1 86 ? -25.865 29.781 -27.178 1.00 87.38 86 ALA A O 1
ATOM 713 N N . TRP A 1 87 ? -26.158 27.859 -26.060 1.00 89.12 87 TRP A N 1
ATOM 714 C CA . TRP A 1 87 ? -26.559 27.088 -27.238 1.00 89.12 87 TRP A CA 1
ATOM 715 C C . TRP A 1 87 ? -27.894 27.569 -27.822 1.00 89.12 87 TRP A C 1
ATOM 717 O O . TRP A 1 87 ? -28.011 27.739 -29.033 1.00 89.12 87 TRP A O 1
ATOM 727 N N . ALA A 1 88 ? -28.886 27.836 -26.969 1.00 87.00 88 ALA A N 1
ATOM 728 C CA . ALA A 1 88 ? -30.193 28.322 -27.402 1.00 87.00 88 ALA A CA 1
ATOM 729 C C . ALA A 1 88 ? -30.110 29.711 -28.054 1.00 87.00 88 ALA A C 1
ATOM 731 O O . ALA A 1 88 ? -30.805 29.968 -29.034 1.00 87.00 88 ALA A O 1
ATOM 732 N N . THR A 1 89 ? -29.241 30.591 -27.550 1.00 82.00 89 THR A N 1
ATOM 733 C CA . THR A 1 89 ? -29.007 31.916 -28.141 1.00 82.00 89 THR A CA 1
ATOM 734 C C . THR A 1 89 ? -28.201 31.859 -29.433 1.00 82.00 89 THR A C 1
ATOM 736 O O . THR A 1 89 ? -28.431 32.681 -30.305 1.00 82.00 89 THR A O 1
ATOM 739 N N . ALA A 1 90 ? -27.291 30.892 -29.585 1.00 75.31 90 ALA A N 1
ATOM 740 C CA . ALA A 1 90 ? -26.491 30.725 -30.802 1.00 75.31 90 ALA A CA 1
ATOM 741 C C . ALA A 1 90 ? -27.275 30.108 -31.976 1.00 75.31 90 ALA A C 1
ATOM 743 O O . ALA A 1 90 ? -26.804 30.131 -33.109 1.00 75.31 90 ALA A O 1
ATOM 744 N N . LYS A 1 91 ? -28.450 29.523 -31.709 1.00 63.28 91 LYS A N 1
ATOM 745 C CA . LYS A 1 91 ? -29.327 28.904 -32.717 1.00 63.28 91 LYS A CA 1
ATOM 746 C C . LYS A 1 91 ? -30.417 29.859 -33.238 1.00 63.28 91 LYS A C 1
ATOM 748 O O . LYS A 1 91 ? -31.292 29.422 -33.983 1.00 63.28 91 LYS A O 1
ATOM 753 N N . LYS A 1 92 ? -30.396 31.118 -32.801 1.00 50.00 92 LYS A N 1
ATOM 754 C CA . LYS A 1 92 ? -31.329 32.181 -33.178 1.00 50.00 92 LYS A CA 1
ATOM 755 C C . LYS A 1 92 ? -30.627 33.172 -34.094 1.00 50.00 92 LYS A C 1
ATOM 757 O O . LYS A 1 92 ? -31.307 33.651 -35.022 1.00 50.00 92 LYS A O 1
#

Secondary structure (DSSP, 8-state):
--SS--HHHHTT--HHHHHHHHHHHHHHHHHHHHHHHHHHHHHHHHSTTS-SSTTTSPPHHHHH------------HHHHHHHHHHHHHHT-

Sequence (92 aa):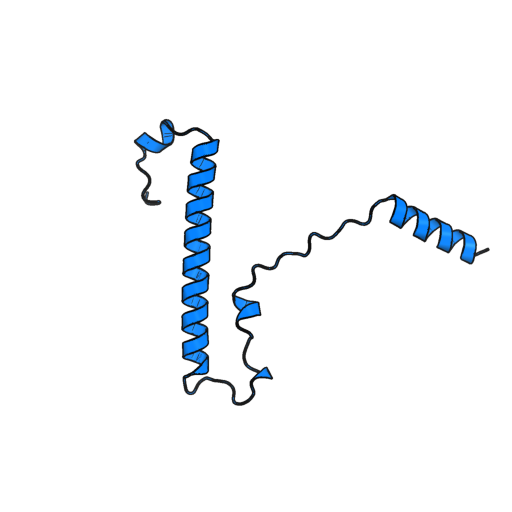
MELGLDPERFWRLTLREMKFIIDGAVAKLKRERRERITLAWNTAKLTVYAPQKSRDFVKLESLIAEKREAADARPHWKTVLAKVQAWATAKK

Solvent-accessible surface area (backbone atoms only — not comparable to full-atom values): 5759 Å² total; per-residue (Å²): 141,81,88,82,68,60,73,73,56,59,80,73,52,53,74,68,56,50,49,52,52,51,53,49,52,52,51,49,54,53,49,55,51,44,53,51,52,51,50,53,51,51,51,41,61,75,38,93,78,35,56,95,46,77,84,77,42,84,56,67,65,74,75,61,52,72,80,69,68,69,72,74,73,73,71,54,66,67,62,53,51,52,54,52,52,52,52,59,61,73,76,108

Organism: NCBI:txid1076926

InterPro domains:
  IPR019056 Phage tail assembly chaperone protein, TAC6 [PF09550] (2-36)

Mean predicted aligned error: 13.12 Å

pLDDT: mean 79.87, std 12.45, range [44.28, 94.19]